Protein AF-A0AA38M113-F1 (afdb_monomer)

Nearest PDB structures (foldseek):
  5zkn-assembly1_A-2  TM=9.837E-01  e=2.460E-18  Fusobacterium nucleatum subsp. nucleatum ATCC 25586
  4utu-assembly1_B  TM=9.470E-01  e=5.590E-17  Clostridium perfringens str. 13
  4utt-assembly2_C-2  TM=9.463E-01  e=8.814E-17  Clostridium perfringens str. 13
  4utt-assembly2_B  TM=9.466E-01  e=3.238E-16  Clostridium perfringens str. 13
  1yxy-assembly1_A  TM=8.296E-01  e=6.625E-16  Streptococcus pyogenes

Secondary structure (DSSP, 8-state):
-HHHHHHTT-SSEEEESHHHHHHHHTT--S-EEEE-B--BTTBS--BS-SHHHHHHHHHHT-SEEEEE--SSPPGGG--HHHHHHHHHHH-TTSEEEEE-SSHHHHHHHHHTT-SEEE-TTTTSSGGGTT--SSHHHHHHHHHHHHH-SS-EE--S--

Solvent-accessible surface area (backbone atoms only — not comparable to full-atom values): 8659 Å² total; per-residue (Å²): 108,67,52,59,44,42,76,72,63,50,70,63,45,80,44,61,40,62,69,54,47,56,56,42,57,78,67,45,94,59,53,33,37,31,34,30,80,48,84,46,99,80,24,92,47,24,42,28,56,46,69,68,45,49,51,52,40,55,75,68,61,45,52,24,42,40,25,63,40,52,92,68,64,28,47,96,73,49,52,67,68,59,53,46,51,55,46,40,71,76,39,68,88,45,39,33,30,32,29,12,36,47,63,69,29,41,49,52,45,61,79,40,85,50,58,30,38,27,39,48,31,32,40,73,40,86,92,17,58,90,46,40,45,61,47,82,85,24,47,55,43,53,49,44,59,73,61,40,87,45,62,67,46,89,38,50,86,123

Structure (mmCIF, N/CA/C/O backbone):
data_AF-A0AA38M113-F1
#
_entry.id   AF-A0AA38M113-F1
#
loop_
_atom_site.group_PDB
_atom_site.id
_atom_site.type_symbol
_atom_site.label_atom_id
_atom_site.label_alt_id
_atom_site.label_comp_id
_atom_site.label_asym_id
_atom_site.label_entity_id
_atom_site.label_seq_id
_atom_site.pdbx_PDB_ins_code
_atom_site.Cartn_x
_atom_site.Cartn_y
_atom_site.Cartn_z
_atom_site.occupancy
_atom_site.B_iso_or_equiv
_atom_site.auth_seq_id
_atom_site.auth_comp_id
_atom_site.auth_asym_id
_atom_site.auth_atom_id
_atom_site.pdbx_PDB_model_num
ATOM 1 N N . MET A 1 1 ? 13.677 10.041 -14.277 1.00 90.31 1 MET A N 1
ATOM 2 C CA . MET A 1 1 ? 13.906 9.835 -12.828 1.00 90.31 1 MET A CA 1
ATOM 3 C C . MET A 1 1 ? 14.181 8.374 -12.506 1.00 90.31 1 MET A C 1
ATOM 5 O O . MET A 1 1 ? 15.286 8.117 -12.063 1.00 90.31 1 MET A O 1
ATOM 9 N N . ALA A 1 2 ? 13.275 7.432 -12.810 1.00 95.94 2 ALA A N 1
ATOM 10 C CA . ALA A 1 2 ? 13.449 5.994 -12.529 1.00 95.94 2 ALA A CA 1
ATOM 11 C C . ALA A 1 2 ? 14.859 5.447 -12.838 1.00 95.94 2 ALA A C 1
ATOM 13 O O . ALA A 1 2 ? 15.526 4.940 -11.943 1.00 95.94 2 ALA A O 1
ATOM 14 N N . TYR A 1 3 ? 15.357 5.651 -14.064 1.00 97.00 3 TYR A N 1
ATOM 15 C CA . TYR A 1 3 ? 16.705 5.218 -14.454 1.00 97.00 3 TYR A CA 1
ATOM 16 C C . TYR A 1 3 ? 17.818 5.784 -13.559 1.00 97.00 3 TYR A C 1
A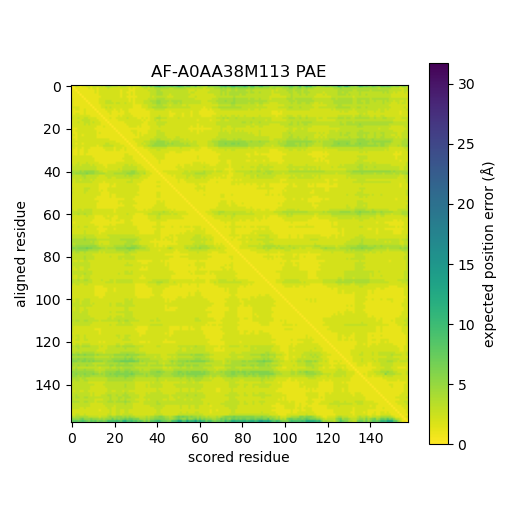TOM 18 O O . TYR A 1 3 ? 18.693 5.048 -13.119 1.00 97.00 3 TYR A O 1
ATOM 26 N N . ALA A 1 4 ? 17.759 7.077 -13.227 1.00 98.00 4 ALA A N 1
ATOM 27 C CA . ALA A 1 4 ? 18.750 7.709 -12.359 1.00 98.00 4 ALA A CA 1
ATOM 28 C C . ALA A 1 4 ? 18.727 7.123 -10.937 1.00 98.00 4 ALA A C 1
ATOM 30 O O . ALA A 1 4 ? 19.787 6.909 -10.360 1.00 98.00 4 ALA A O 1
ATOM 31 N N . CYS A 1 5 ? 17.543 6.811 -10.393 1.00 97.31 5 CYS A N 1
ATOM 32 C CA . CYS A 1 5 ? 17.414 6.150 -9.091 1.00 97.31 5 CYS A CA 1
ATOM 33 C C . CYS A 1 5 ? 18.067 4.761 -9.097 1.00 97.31 5 CYS A C 1
ATOM 35 O O . CYS A 1 5 ? 18.796 4.422 -8.167 1.00 97.31 5 CYS A O 1
ATOM 37 N N . VAL A 1 6 ? 17.849 3.979 -10.159 1.00 97.81 6 VAL A N 1
ATOM 38 C CA . VAL A 1 6 ? 18.425 2.631 -10.301 1.00 97.81 6 VAL A CA 1
ATOM 39 C C . VAL A 1 6 ? 19.941 2.684 -10.465 1.00 97.81 6 VAL A C 1
ATOM 41 O O . VAL A 1 6 ? 20.653 1.956 -9.777 1.00 97.81 6 VAL A O 1
ATOM 44 N N . VAL A 1 7 ? 20.456 3.599 -11.292 1.00 97.56 7 VAL A N 1
ATOM 45 C CA . VAL A 1 7 ? 21.905 3.851 -11.403 1.00 97.5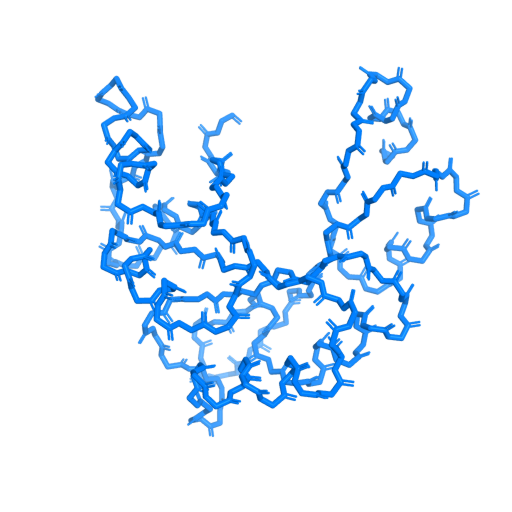6 7 VAL A CA 1
ATOM 46 C C . VAL A 1 7 ? 22.492 4.313 -10.063 1.00 97.56 7 VAL A C 1
ATOM 48 O O . VAL A 1 7 ? 23.603 3.926 -9.713 1.00 97.56 7 VAL A O 1
ATOM 51 N N . GLY A 1 8 ? 21.729 5.079 -9.278 1.00 97.75 8 GLY A N 1
ATOM 52 C CA . GLY A 1 8 ? 22.071 5.472 -7.909 1.00 97.75 8 GLY A CA 1
ATOM 53 C C . GLY A 1 8 ? 22.009 4.340 -6.875 1.00 97.75 8 GLY A C 1
ATOM 54 O O . GLY A 1 8 ? 22.338 4.571 -5.715 1.00 97.75 8 GLY A O 1
ATOM 55 N N . GLY A 1 9 ? 21.614 3.125 -7.269 1.00 97.75 9 GLY A N 1
ATOM 56 C CA . GLY A 1 9 ? 21.631 1.930 -6.424 1.00 97.75 9 GLY A CA 1
ATOM 57 C C . GLY A 1 9 ? 20.269 1.485 -5.889 1.00 97.75 9 GLY A C 1
ATOM 58 O O . GLY A 1 9 ? 20.218 0.472 -5.187 1.00 97.75 9 GLY A O 1
ATOM 59 N N . ALA A 1 10 ? 19.174 2.178 -6.226 1.00 97.69 10 ALA A N 1
ATOM 60 C CA . ALA A 1 10 ? 17.832 1.751 -5.835 1.00 97.69 10 ALA A CA 1
ATOM 61 C C . ALA A 1 10 ? 17.521 0.353 -6.395 1.00 97.69 10 ALA A C 1
ATOM 63 O O . ALA A 1 10 ? 17.725 0.083 -7.579 1.00 97.69 10 ALA A O 1
ATOM 64 N N . LYS A 1 11 ? 17.034 -0.540 -5.527 1.00 97.81 11 LYS A N 1
ATOM 65 C CA . LYS A 1 11 ? 16.722 -1.939 -5.868 1.00 97.81 11 LYS A CA 1
ATOM 66 C C . LYS A 1 11 ? 15.250 -2.192 -6.150 1.00 97.81 11 LYS A C 1
ATOM 68 O O . LYS A 1 11 ? 14.929 -3.224 -6.715 1.00 97.81 11 LYS A O 1
ATOM 73 N N . ILE A 1 12 ? 14.384 -1.277 -5.734 1.00 98.00 12 ILE A N 1
ATOM 74 C CA . ILE A 1 12 ? 12.933 -1.332 -5.900 1.00 98.00 12 ILE A CA 1
ATOM 75 C C . ILE A 1 12 ? 12.481 0.097 -6.191 1.00 98.00 12 ILE A C 1
ATOM 77 O O . ILE A 1 12 ? 13.034 1.046 -5.626 1.00 98.00 12 ILE A O 1
ATOM 81 N N . LEU A 1 13 ? 11.498 0.262 -7.071 1.00 98.19 13 LEU A N 1
ATOM 82 C CA . LEU A 1 13 ? 10.879 1.556 -7.338 1.00 98.19 13 LEU A CA 1
ATOM 83 C C . LEU A 1 13 ? 9.421 1.544 -6.902 1.00 98.19 13 LEU A C 1
ATOM 85 O O . LEU A 1 13 ? 8.687 0.609 -7.199 1.00 98.19 13 LEU A O 1
ATOM 89 N N . ARG A 1 14 ? 8.976 2.626 -6.269 1.00 98.44 14 ARG A N 1
ATOM 90 C CA . ARG A 1 14 ? 7.555 2.887 -6.048 1.00 98.44 14 ARG A CA 1
ATOM 91 C C . ARG A 1 14 ? 7.074 3.914 -7.061 1.00 98.44 14 ARG A C 1
ATOM 93 O O . ARG A 1 14 ? 7.659 4.991 -7.177 1.00 98.44 14 ARG A O 1
ATOM 100 N N . MET A 1 15 ? 6.050 3.577 -7.840 1.00 98.12 15 MET A N 1
ATOM 101 C CA . MET A 1 15 ? 5.631 4.380 -8.989 1.00 98.12 15 MET A CA 1
ATOM 102 C C . MET A 1 15 ? 4.118 4.532 -9.078 1.00 98.12 15 MET A C 1
ATOM 104 O O . MET A 1 15 ? 3.357 3.625 -8.754 1.00 98.12 15 MET A O 1
ATOM 108 N N . SER A 1 16 ? 3.689 5.705 -9.546 1.00 97.62 16 SER A N 1
ATOM 109 C CA . SER A 1 16 ? 2.277 6.046 -9.692 1.00 97.62 16 SER A CA 1
ATOM 110 C C . SER A 1 16 ? 1.877 6.189 -11.155 1.00 97.62 16 SER A C 1
ATOM 112 O O . SER A 1 16 ? 2.621 6.802 -11.921 1.00 97.62 16 SER A O 1
ATOM 114 N N . GLN A 1 17 ? 0.657 5.744 -11.471 1.00 98.25 17 GLN A N 1
ATOM 115 C CA . GLN A 1 17 ? -0.001 5.805 -12.784 1.00 98.25 17 GLN A CA 1
ATOM 116 C C . GLN A 1 17 ? 0.533 4.786 -13.804 1.00 98.25 17 GLN A C 1
ATOM 118 O O . GLN A 1 17 ? 1.741 4.607 -13.967 1.00 98.25 17 GLN A O 1
ATOM 123 N N . LYS A 1 18 ? -0.392 4.160 -14.544 1.00 96.56 18 LYS A N 1
ATOM 124 C CA . LYS A 1 18 ? -0.131 3.111 -15.548 1.00 96.56 18 LYS A CA 1
ATOM 125 C C . LYS A 1 18 ? 0.890 3.536 -16.606 1.00 96.56 18 LYS A C 1
ATOM 127 O O . LYS A 1 18 ? 1.871 2.825 -16.831 1.00 96.56 18 LYS A O 1
ATOM 132 N N . ASP A 1 19 ? 0.716 4.716 -17.195 1.00 97.12 19 ASP A N 1
ATOM 133 C CA . ASP A 1 19 ? 1.585 5.188 -18.280 1.00 97.12 19 ASP A CA 1
ATOM 134 C C . ASP A 1 19 ? 3.018 5.463 -17.814 1.00 97.12 19 ASP A C 1
ATOM 136 O O . ASP A 1 19 ? 3.978 5.151 -18.522 1.00 97.12 19 ASP A O 1
ATOM 140 N N . HIS A 1 20 ? 3.192 5.982 -16.595 1.00 97.75 20 HIS A N 1
ATOM 141 C CA . HIS A 1 20 ? 4.522 6.216 -16.035 1.00 97.75 20 HIS A CA 1
ATOM 142 C C . HIS A 1 20 ? 5.248 4.908 -15.730 1.00 97.75 20 HIS A C 1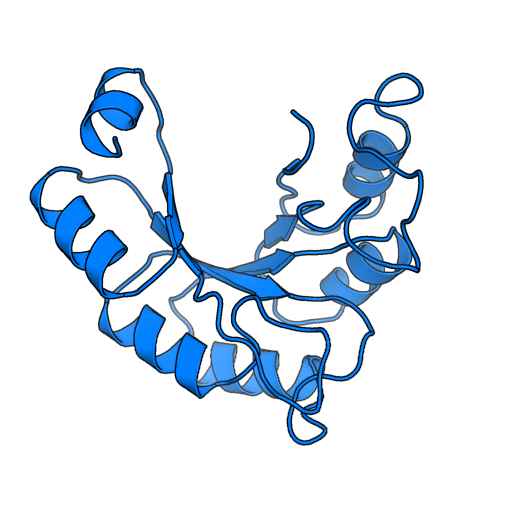
ATOM 144 O O . HIS A 1 20 ? 6.441 4.798 -16.009 1.00 97.75 20 HIS A O 1
ATOM 150 N N . ILE A 1 21 ? 4.538 3.921 -15.175 1.00 97.94 21 ILE A N 1
ATOM 151 C CA . ILE A 1 21 ? 5.099 2.599 -14.883 1.00 97.94 21 ILE A CA 1
ATOM 152 C C . ILE A 1 21 ? 5.511 1.916 -16.187 1.00 97.94 21 ILE A C 1
ATOM 154 O O . ILE A 1 21 ? 6.652 1.474 -16.313 1.00 97.94 21 ILE A O 1
ATOM 158 N N . LYS A 1 22 ? 4.617 1.891 -17.186 1.00 97.12 22 LYS A N 1
ATOM 159 C CA . LYS A 1 22 ? 4.904 1.316 -18.505 1.00 97.12 22 LYS A CA 1
ATOM 160 C C . LYS A 1 22 ? 6.139 1.961 -19.127 1.00 97.12 22 LYS A C 1
ATOM 162 O O . LYS A 1 22 ? 7.024 1.251 -19.595 1.00 97.12 22 LYS A O 1
ATOM 167 N N . LYS A 1 23 ? 6.234 3.294 -19.069 1.00 97.31 23 LYS A N 1
ATOM 168 C CA . LYS A 1 23 ? 7.384 4.015 -19.614 1.00 97.31 23 LYS A CA 1
ATOM 169 C C . LYS A 1 23 ? 8.669 3.735 -18.841 1.00 97.31 23 LYS A C 1
ATOM 171 O O . LYS A 1 23 ? 9.721 3.621 -19.455 1.00 97.31 23 LYS A O 1
ATOM 176 N N . ALA A 1 24 ? 8.614 3.628 -17.514 1.00 97.19 24 ALA A N 1
ATOM 177 C CA . ALA A 1 24 ? 9.794 3.355 -16.700 1.00 97.19 24 ALA A CA 1
ATOM 178 C C . ALA A 1 24 ? 10.404 1.984 -17.002 1.00 97.19 24 ALA A C 1
ATOM 180 O O . ALA A 1 24 ? 11.623 1.897 -17.131 1.00 97.19 24 ALA A O 1
ATOM 181 N N . LYS A 1 25 ? 9.568 0.958 -17.193 1.00 96.31 25 LYS A N 1
ATOM 182 C CA . LYS A 1 25 ? 9.997 -0.408 -17.532 1.00 96.31 25 LYS A CA 1
ATOM 183 C C . LYS A 1 25 ? 10.785 -0.519 -18.839 1.00 96.31 25 LYS A C 1
ATOM 185 O O . LYS A 1 25 ? 11.525 -1.473 -19.016 1.00 96.31 25 LYS A O 1
ATOM 190 N N . GLU A 1 26 ? 10.685 0.460 -19.738 1.00 96.75 26 GLU A N 1
ATOM 191 C CA . GLU A 1 26 ? 11.542 0.517 -20.933 1.00 96.75 26 GLU A CA 1
ATOM 192 C C . GLU A 1 26 ? 13.012 0.839 -20.602 1.00 96.75 26 GLU A C 1
ATOM 194 O O . GLU A 1 26 ? 13.891 0.613 -21.430 1.00 96.75 26 GLU A O 1
ATOM 199 N N . TYR A 1 27 ? 13.287 1.392 -19.416 1.00 96.44 27 TYR A N 1
ATOM 200 C CA . TYR A 1 27 ? 14.612 1.883 -19.023 1.00 96.44 27 TYR A CA 1
ATOM 201 C C . TYR A 1 27 ? 15.193 1.191 -17.789 1.00 96.44 27 TYR A C 1
ATOM 203 O O . TYR A 1 27 ? 16.383 1.352 -17.528 1.00 96.4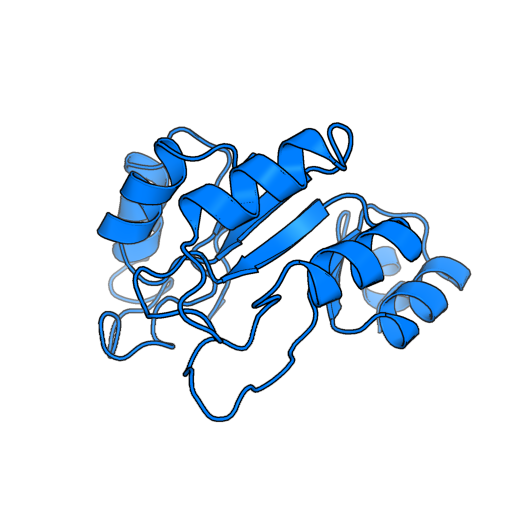4 27 TYR A O 1
ATOM 211 N N . VAL A 1 28 ? 14.384 0.485 -16.996 1.00 96.69 28 VAL A N 1
ATOM 212 C CA . VAL A 1 28 ? 14.830 -0.143 -15.745 1.00 96.69 28 VAL A CA 1
ATOM 213 C C . VAL A 1 28 ? 14.315 -1.568 -15.622 1.00 96.69 28 VAL A C 1
ATOM 215 O O . VAL A 1 28 ? 13.184 -1.852 -16.000 1.00 96.69 28 VAL A O 1
ATOM 218 N N . ASP A 1 29 ? 15.147 -2.421 -15.032 1.00 96.12 29 ASP A N 1
ATOM 219 C CA . ASP A 1 29 ? 14.854 -3.825 -14.744 1.00 96.12 29 ASP A CA 1
ATOM 220 C C . ASP A 1 29 ? 15.018 -4.076 -13.237 1.00 96.12 29 ASP A C 1
ATOM 222 O O . ASP A 1 29 ? 15.991 -4.661 -12.764 1.00 96.12 29 ASP A O 1
ATOM 226 N N . VAL A 1 30 ? 14.118 -3.475 -12.457 1.00 97.94 30 VAL A N 1
ATOM 227 C CA . VAL A 1 30 ? 14.024 -3.643 -11.001 1.00 97.94 30 VAL A CA 1
ATOM 228 C C . VAL A 1 30 ? 12.552 -3.785 -10.611 1.00 97.94 30 VAL A C 1
ATOM 230 O O . VAL A 1 30 ? 11.710 -3.204 -11.302 1.00 97.94 30 VAL A O 1
ATOM 233 N N . PRO A 1 31 ? 12.231 -4.481 -9.504 1.00 98.38 31 PRO A N 1
ATOM 234 C CA . PRO A 1 31 ? 10.859 -4.598 -9.029 1.00 98.38 31 PRO A CA 1
ATOM 235 C C . PRO A 1 31 ? 10.168 -3.244 -8.842 1.00 98.38 31 PRO A C 1
ATOM 237 O O . PRO A 1 31 ? 10.769 -2.284 -8.339 1.00 98.38 31 PRO A O 1
ATOM 240 N N . ILE A 1 32 ? 8.891 -3.176 -9.218 1.00 98.62 32 ILE A N 1
ATOM 241 C CA . ILE A 1 32 ? 8.055 -1.982 -9.106 1.00 98.62 32 ILE A CA 1
ATOM 242 C C . ILE A 1 32 ? 6.854 -2.245 -8.196 1.00 98.62 32 ILE A C 1
ATOM 244 O O . ILE A 1 32 ? 6.021 -3.106 -8.472 1.00 98.62 32 ILE A O 1
ATOM 248 N N . ILE A 1 33 ? 6.725 -1.415 -7.161 1.00 98.81 33 ILE A N 1
ATOM 249 C CA . ILE A 1 33 ? 5.507 -1.257 -6.364 1.00 98.81 33 ILE A CA 1
ATOM 250 C C . ILE A 1 33 ? 4.644 -0.187 -7.043 1.00 98.81 33 ILE A C 1
ATOM 252 O O . ILE A 1 33 ? 4.994 0.997 -7.064 1.00 98.81 33 ILE A O 1
ATOM 256 N N . GLY A 1 34 ? 3.538 -0.604 -7.648 1.00 98.75 34 GLY A N 1
ATOM 257 C CA . GLY A 1 34 ? 2.623 0.265 -8.377 1.00 98.75 34 GLY A CA 1
ATOM 258 C C . GLY A 1 34 ? 1.473 0.783 -7.520 1.00 98.75 34 GLY A C 1
ATOM 259 O O . GLY A 1 34 ? 0.950 0.071 -6.669 1.00 98.75 34 GLY A O 1
ATOM 260 N N . LEU A 1 35 ? 1.034 2.011 -7.789 1.00 98.81 35 LEU A N 1
ATOM 261 C CA . LEU A 1 35 ? -0.238 2.549 -7.300 1.00 98.81 35 LEU A CA 1
ATOM 262 C C . LEU A 1 35 ? -0.886 3.462 -8.343 1.00 98.81 35 LEU A C 1
ATOM 264 O O . LEU A 1 35 ? -0.207 4.042 -9.195 1.00 98.81 35 LEU A O 1
ATOM 268 N N . ILE A 1 36 ? -2.195 3.676 -8.248 1.00 98.81 36 ILE A N 1
ATOM 269 C CA . ILE A 1 36 ? -2.888 4.707 -9.033 1.00 98.81 36 ILE A CA 1
ATOM 270 C C . ILE A 1 36 ? -3.525 5.692 -8.068 1.00 98.81 36 ILE A C 1
ATOM 272 O O . ILE A 1 36 ? -4.241 5.303 -7.155 1.00 98.81 36 ILE A O 1
ATOM 276 N N . LYS A 1 37 ? -3.253 6.982 -8.268 1.00 98.38 37 LYS A N 1
ATOM 277 C CA . LYS A 1 37 ? -3.940 8.049 -7.540 1.00 98.38 37 LYS A CA 1
ATOM 278 C C . LYS A 1 37 ? -5.168 8.449 -8.344 1.00 98.38 37 LYS A C 1
ATOM 280 O O . LYS A 1 37 ? -4.999 9.061 -9.395 1.00 98.38 37 LYS A O 1
ATOM 285 N N . GLN A 1 38 ? -6.352 8.086 -7.865 1.00 98.31 38 GLN A N 1
ATOM 286 C CA . GLN A 1 38 ? -7.631 8.367 -8.507 1.00 98.31 38 GLN A CA 1
ATOM 287 C C . GLN A 1 38 ? -8.613 8.920 -7.464 1.00 98.31 38 GLN A C 1
ATOM 289 O O . GLN A 1 38 ? -9.006 8.175 -6.569 1.00 98.31 38 GLN A O 1
ATOM 294 N N . PRO A 1 39 ? -9.008 10.203 -7.543 1.00 97.75 39 PRO A N 1
ATOM 295 C CA . PRO A 1 39 ? -10.037 10.749 -6.668 1.00 97.75 39 PRO A CA 1
ATOM 296 C C . PRO A 1 39 ? -11.426 10.222 -7.052 1.00 97.75 39 PRO A C 1
ATOM 298 O O . PRO A 1 39 ? -11.692 9.944 -8.226 1.00 97.75 39 PRO A O 1
ATOM 301 N N . TYR A 1 40 ? -12.299 10.131 -6.052 1.00 97.81 40 TYR A N 1
ATOM 302 C CA . TYR A 1 40 ? -13.716 9.787 -6.169 1.00 97.81 40 TYR A CA 1
ATOM 303 C C . TYR A 1 40 ? -14.529 10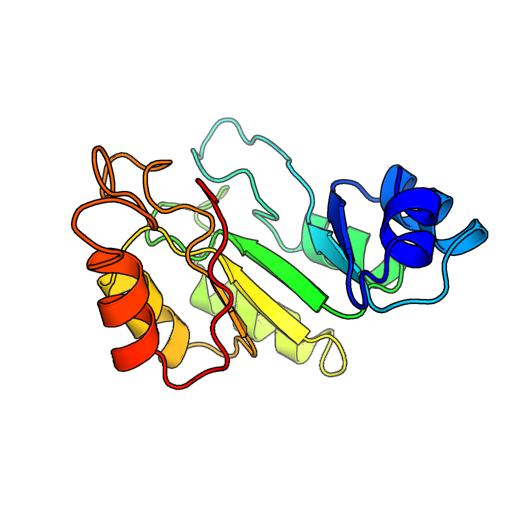.784 -5.333 1.00 97.81 40 TYR A C 1
ATOM 305 O O . TYR A 1 40 ? -14.099 11.162 -4.246 1.00 97.81 40 TYR A O 1
ATOM 313 N N . ASP A 1 41 ? -15.693 11.210 -5.826 1.00 97.31 41 ASP A N 1
ATOM 314 C CA . ASP A 1 41 ? -16.479 12.289 -5.200 1.00 97.31 41 ASP A CA 1
ATOM 315 C C . ASP A 1 41 ? -17.033 11.918 -3.811 1.00 97.31 41 ASP A C 1
ATOM 317 O O . ASP A 1 41 ? -17.308 12.794 -2.992 1.00 97.31 41 ASP A O 1
ATOM 321 N N . ASP A 1 42 ? -17.200 10.624 -3.534 1.00 97.50 42 ASP A N 1
ATOM 322 C CA . ASP A 1 42 ? -17.804 10.090 -2.312 1.00 97.50 42 ASP A CA 1
ATOM 323 C C . ASP A 1 42 ? -16.785 9.567 -1.281 1.00 97.50 42 ASP A C 1
ATOM 325 O O . ASP A 1 42 ? -17.182 8.978 -0.273 1.00 97.50 42 ASP A O 1
ATOM 329 N N . SER A 1 43 ? -15.478 9.770 -1.498 1.00 97.69 43 SER A N 1
ATOM 330 C CA . SER A 1 43 ? -14.430 9.228 -0.625 1.00 97.69 43 SER A CA 1
ATOM 331 C C . SER A 1 43 ? -13.170 10.095 -0.563 1.00 97.69 43 SER A C 1
ATOM 333 O O . SER A 1 43 ? -12.706 10.639 -1.559 1.00 97.69 43 SER A O 1
ATOM 335 N N . GLU A 1 44 ? -12.552 10.151 0.620 1.00 97.19 44 GLU A N 1
ATOM 336 C CA . GLU A 1 44 ? -11.216 10.738 0.809 1.00 97.19 44 GLU A CA 1
ATOM 337 C C . GLU A 1 44 ? -10.081 9.783 0.381 1.00 97.19 44 GLU A C 1
ATOM 339 O O . GLU A 1 44 ? -8.915 10.183 0.339 1.00 97.19 44 GLU A O 1
ATOM 344 N N . ILE A 1 45 ? -10.392 8.517 0.078 1.00 98.38 45 ILE A N 1
ATOM 345 C CA . ILE A 1 45 ? -9.413 7.526 -0.370 1.00 98.38 45 ILE A CA 1
ATOM 346 C C . ILE A 1 45 ? -9.149 7.713 -1.861 1.00 98.38 45 ILE A C 1
ATOM 348 O O . ILE A 1 45 ? -10.054 7.612 -2.687 1.00 98.38 45 ILE A O 1
ATOM 352 N N . PHE A 1 46 ? -7.877 7.916 -2.206 1.00 98.19 46 PHE A N 1
ATOM 353 C CA . PHE A 1 46 ? -7.452 8.107 -3.593 1.00 98.19 46 PHE A CA 1
ATOM 354 C C . PHE A 1 46 ? -6.298 7.197 -4.028 1.00 98.19 46 PHE A C 1
ATOM 356 O O . PHE A 1 46 ? -6.013 7.145 -5.220 1.00 98.19 46 PHE A O 1
ATOM 363 N N . ILE A 1 47 ? -5.618 6.483 -3.120 1.00 98.69 47 ILE A N 1
ATOM 364 C CA . ILE A 1 47 ? -4.535 5.551 -3.482 1.00 98.69 47 ILE A CA 1
ATOM 365 C C . ILE A 1 47 ? -5.133 4.170 -3.753 1.00 98.69 47 ILE A C 1
ATOM 367 O O . ILE A 1 47 ? -5.528 3.459 -2.830 1.00 98.69 47 ILE A O 1
ATOM 371 N N . THR A 1 48 ? -5.190 3.807 -5.033 1.00 98.75 48 THR A N 1
ATOM 372 C CA . THR A 1 48 ? -5.705 2.536 -5.562 1.00 98.75 48 THR A CA 1
ATOM 373 C C . THR A 1 48 ? -7.038 2.151 -4.889 1.00 98.75 48 THR A C 1
ATOM 375 O O . THR A 1 48 ? -7.135 1.122 -4.218 1.00 98.75 48 THR A O 1
ATOM 378 N N . PRO A 1 49 ? -8.068 3.016 -4.979 1.00 98.50 49 PRO A N 1
ATOM 379 C CA . PRO A 1 49 ? -9.282 2.916 -4.168 1.00 98.50 49 PRO A CA 1
ATOM 380 C C . PRO A 1 49 ? -10.174 1.721 -4.532 1.00 98.50 49 PRO A C 1
ATOM 382 O O . PRO A 1 49 ? -10.888 1.208 -3.667 1.00 98.50 49 PRO A O 1
ATOM 385 N N . THR A 1 50 ? -10.147 1.242 -5.776 1.00 98.75 50 THR A N 1
ATOM 386 C CA . THR A 1 50 ? -11.075 0.202 -6.248 1.00 98.75 50 THR A CA 1
ATOM 387 C C . THR A 1 50 ? -10.370 -0.915 -7.019 1.00 98.75 50 THR A C 1
ATOM 389 O O . THR A 1 50 ? -9.197 -0.803 -7.373 1.00 98.75 50 THR A O 1
ATOM 392 N N . MET A 1 51 ? -11.110 -1.988 -7.330 1.00 98.69 51 MET A N 1
ATOM 393 C CA . MET A 1 51 ? -10.611 -3.080 -8.177 1.00 98.69 51 MET A CA 1
ATOM 394 C C . MET A 1 51 ? -10.215 -2.592 -9.574 1.00 98.69 51 MET A C 1
ATOM 396 O O . MET A 1 51 ? -9.314 -3.159 -10.176 1.00 98.69 51 MET A O 1
ATOM 400 N N . LYS A 1 52 ? -10.829 -1.514 -10.078 1.00 98.56 52 LYS A N 1
ATOM 401 C CA . LYS A 1 52 ? -10.477 -0.949 -11.383 1.00 98.56 52 LYS A CA 1
ATOM 402 C C . LYS A 1 52 ? -8.998 -0.548 -11.427 1.00 98.56 52 LYS A C 1
ATOM 404 O O . LYS A 1 52 ? -8.293 -0.895 -12.365 1.00 98.56 52 LYS A O 1
ATOM 409 N N . GLU A 1 53 ? -8.519 0.142 -10.395 1.00 98.75 53 GLU A N 1
ATOM 410 C CA . GLU A 1 53 ? -7.119 0.567 -10.325 1.00 98.75 53 GLU A CA 1
ATOM 411 C C . GLU A 1 53 ? -6.162 -0.613 -10.097 1.00 98.75 53 GLU A C 1
ATOM 413 O O . GLU A 1 53 ? -5.044 -0.600 -10.607 1.00 98.75 53 GLU A O 1
ATOM 418 N N . ILE A 1 54 ? -6.601 -1.645 -9.370 1.00 98.81 54 ILE A N 1
ATOM 419 C CA . ILE A 1 54 ? -5.842 -2.893 -9.202 1.00 98.81 54 ILE A CA 1
ATOM 420 C C . ILE A 1 54 ? -5.688 -3.606 -10.550 1.00 98.81 54 ILE A C 1
ATOM 422 O O . ILE A 1 54 ? -4.576 -3.978 -10.917 1.00 98.81 54 ILE A O 1
ATOM 426 N N . ASP A 1 55 ? -6.779 -3.745 -11.305 1.00 98.75 55 ASP A N 1
ATOM 427 C CA . ASP A 1 55 ? -6.793 -4.361 -12.633 1.00 98.75 55 ASP A CA 1
ATOM 428 C C . ASP A 1 55 ? -5.866 -3.608 -13.601 1.00 98.75 55 ASP A C 1
ATOM 430 O O . ASP A 1 55 ? -5.049 -4.226 -14.288 1.00 98.75 55 ASP A O 1
ATOM 434 N N . ASP A 1 56 ? -5.936 -2.271 -13.597 1.00 98.56 56 ASP A N 1
ATOM 435 C CA . ASP A 1 56 ? -5.082 -1.403 -14.413 1.00 98.56 56 ASP A CA 1
ATOM 436 C C . ASP A 1 56 ? -3.585 -1.613 -14.097 1.00 98.56 56 ASP A C 1
ATOM 438 O O . ASP A 1 56 ? -2.754 -1.630 -15.007 1.00 98.56 56 ASP A O 1
ATOM 442 N N . LEU A 1 57 ? -3.221 -1.786 -12.820 1.00 98.69 57 LEU A N 1
ATOM 443 C CA . LEU A 1 57 ? -1.839 -2.040 -12.389 1.00 98.69 57 LEU A CA 1
ATOM 444 C C . LEU A 1 57 ? -1.373 -3.462 -12.718 1.00 98.69 57 LEU A C 1
ATOM 446 O O . LEU A 1 57 ? -0.238 -3.643 -13.169 1.00 98.69 57 LEU A O 1
ATOM 450 N N . ALA A 1 58 ? -2.244 -4.454 -12.533 1.00 98.44 58 ALA A N 1
ATOM 451 C CA . ALA A 1 58 ? -1.964 -5.845 -12.865 1.00 98.44 58 ALA A CA 1
ATOM 452 C C . ALA A 1 58 ? -1.709 -6.023 -14.371 1.00 98.44 58 ALA A C 1
ATOM 454 O O . ALA A 1 58 ? -0.770 -6.715 -14.755 1.00 98.44 58 ALA A O 1
ATOM 455 N N . GLU A 1 59 ? -2.465 -5.333 -15.233 1.00 97.88 59 GLU A N 1
ATOM 456 C CA . GLU A 1 59 ? -2.252 -5.347 -16.689 1.00 97.88 59 GLU A CA 1
ATOM 457 C C . GLU A 1 59 ? -0.879 -4.777 -17.090 1.00 97.88 59 GLU A C 1
ATOM 459 O O . GLU A 1 59 ? -0.255 -5.231 -18.048 1.00 97.88 59 GLU A O 1
ATOM 464 N N . VAL A 1 60 ? -0.372 -3.793 -16.341 1.00 96.62 60 VAL A N 1
ATOM 465 C CA . VAL A 1 60 ? 0.975 -3.229 -16.550 1.00 96.62 60 VAL A CA 1
ATOM 466 C C . VAL A 1 60 ? 2.072 -4.164 -16.021 1.00 96.62 60 VAL A C 1
ATOM 468 O O . VAL A 1 60 ? 3.252 -3.987 -16.344 1.00 96.62 60 VAL A O 1
ATOM 471 N N . GLY A 1 61 ? 1.702 -5.175 -15.232 1.00 96.25 61 GLY A N 1
ATOM 472 C CA . GLY A 1 61 ? 2.573 -6.240 -14.738 1.00 96.25 61 GLY A CA 1
ATOM 473 C C . GLY A 1 61 ? 3.495 -5.812 -13.601 1.00 96.25 61 GLY A C 1
ATOM 474 O O . GLY A 1 61 ? 4.684 -6.109 -13.654 1.00 96.25 61 GLY A O 1
ATOM 475 N N . VAL A 1 62 ? 3.021 -5.010 -12.647 1.00 98.25 62 VAL A N 1
ATOM 476 C CA . VAL A 1 62 ? 3.820 -4.630 -11.461 1.00 98.25 62 VAL A CA 1
ATOM 477 C C . VAL A 1 62 ? 4.065 -5.821 -10.530 1.00 98.25 62 VAL A C 1
ATOM 479 O O . VAL A 1 62 ? 3.263 -6.749 -10.492 1.00 98.25 62 VAL A O 1
ATOM 482 N N . ASP A 1 63 ? 5.155 -5.776 -9.766 1.00 98.44 63 ASP A N 1
ATOM 483 C CA . ASP A 1 63 ? 5.542 -6.837 -8.823 1.00 98.44 63 ASP A CA 1
ATOM 484 C C . ASP A 1 63 ? 4.747 -6.760 -7.512 1.00 98.44 63 ASP A C 1
ATOM 486 O O . ASP A 1 63 ? 4.457 -7.774 -6.877 1.00 98.44 63 ASP A O 1
ATOM 490 N N . ALA A 1 64 ? 4.372 -5.542 -7.114 1.00 98.75 64 ALA A N 1
ATOM 491 C CA . ALA A 1 64 ? 3.478 -5.309 -5.993 1.00 98.75 64 ALA A CA 1
ATOM 492 C C . ALA A 1 64 ? 2.498 -4.168 -6.280 1.00 98.75 64 ALA A C 1
ATOM 494 O O . ALA A 1 64 ? 2.813 -3.236 -7.023 1.00 98.75 64 ALA A O 1
ATOM 495 N N . ILE A 1 65 ? 1.327 -4.210 -5.652 1.00 98.88 65 ILE A N 1
ATOM 496 C CA . ILE A 1 65 ? 0.313 -3.157 -5.706 1.00 98.88 65 ILE A CA 1
ATOM 497 C C . ILE A 1 65 ? 0.143 -2.560 -4.312 1.00 98.88 65 ILE A C 1
ATOM 499 O O . ILE A 1 65 ? -0.242 -3.257 -3.374 1.00 98.88 65 ILE A O 1
ATOM 503 N N . ALA A 1 66 ? 0.401 -1.260 -4.190 1.00 98.88 66 ALA A N 1
ATOM 504 C CA . ALA A 1 66 ? 0.088 -0.494 -2.994 1.00 98.88 66 ALA A CA 1
ATOM 505 C C . ALA A 1 66 ? -1.315 0.108 -3.092 1.00 98.88 66 ALA A C 1
ATOM 507 O O . ALA A 1 66 ? -1.709 0.670 -4.124 1.00 98.88 66 ALA A O 1
ATOM 508 N N . LEU A 1 67 ? -2.063 -0.002 -2.000 1.00 98.75 67 LEU A N 1
ATOM 509 C CA . LEU A 1 67 ? -3.374 0.602 -1.844 1.00 98.75 67 LEU A CA 1
ATOM 510 C C . LEU A 1 67 ? -3.541 1.162 -0.438 1.00 98.75 67 LEU A C 1
ATOM 512 O O . LEU A 1 67 ? -2.986 0.644 0.531 1.00 98.75 67 LEU A O 1
ATOM 516 N N . ASP A 1 68 ? -4.363 2.203 -0.351 1.00 98.81 68 ASP A N 1
ATOM 517 C CA . ASP A 1 68 ? -4.811 2.766 0.914 1.00 98.81 68 ASP A CA 1
ATOM 518 C C . ASP A 1 68 ? -5.468 1.666 1.758 1.00 98.81 68 ASP A C 1
ATOM 520 O O . ASP A 1 68 ? -6.441 1.045 1.316 1.00 98.81 68 ASP A O 1
ATOM 524 N N . ALA A 1 69 ? -4.924 1.409 2.942 1.00 98.69 69 ALA A N 1
ATOM 525 C CA . ALA A 1 69 ? -5.426 0.422 3.890 1.00 98.69 69 ALA A CA 1
ATOM 526 C C . ALA A 1 69 ? -5.997 1.083 5.153 1.00 98.69 69 ALA A C 1
ATOM 528 O O . ALA A 1 69 ? -6.096 0.442 6.200 1.00 98.69 69 ALA A O 1
ATOM 529 N N . THR A 1 70 ? -6.370 2.363 5.058 1.00 98.69 70 THR A N 1
ATOM 530 C CA . THR A 1 70 ? -7.006 3.079 6.162 1.00 98.69 70 THR A CA 1
ATOM 531 C C . THR A 1 70 ? -8.401 2.536 6.458 1.00 98.69 70 THR A C 1
ATOM 533 O O . THR A 1 70 ? -9.038 1.905 5.609 1.00 98.69 70 THR A O 1
ATOM 536 N N . LEU A 1 71 ? -8.912 2.817 7.659 1.00 97.88 71 LEU A N 1
ATOM 537 C CA . LEU A 1 71 ? -10.274 2.431 8.064 1.00 97.88 71 LEU A CA 1
ATOM 538 C C . LEU A 1 71 ? -11.363 3.376 7.519 1.00 97.88 71 LEU A C 1
ATOM 540 O O . LEU A 1 71 ? -12.549 3.227 7.829 1.00 97.88 71 LEU A O 1
ATOM 544 N N . ARG A 1 72 ? -10.983 4.360 6.695 1.00 97.81 72 ARG A N 1
ATOM 545 C CA . ARG A 1 72 ? -11.908 5.313 6.072 1.00 97.81 72 ARG A CA 1
ATOM 546 C C . ARG A 1 72 ? -12.778 4.622 5.019 1.00 97.81 72 ARG A C 1
ATOM 548 O O . ARG A 1 72 ? -12.440 3.582 4.455 1.00 97.81 72 ARG A O 1
ATOM 555 N N . LYS A 1 73 ? -13.928 5.228 4.715 1.00 97.19 73 LYS A N 1
ATOM 556 C CA . LYS A 1 73 ? -14.866 4.692 3.718 1.00 97.19 73 LYS A CA 1
ATOM 557 C C . LYS A 1 73 ? -14.274 4.788 2.316 1.00 97.19 73 LYS A C 1
ATOM 559 O O . LYS A 1 73 ? -13.970 5.890 1.857 1.00 97.19 73 LYS A O 1
ATOM 564 N N . ARG A 1 74 ? -14.162 3.651 1.626 1.00 98.19 74 ARG A N 1
ATOM 565 C CA . ARG A 1 74 ? -13.785 3.601 0.205 1.00 98.19 74 ARG A CA 1
ATOM 566 C C . ARG A 1 74 ? -14.970 4.013 -0.681 1.00 98.19 74 ARG A C 1
ATOM 568 O O . ARG A 1 74 ? -16.116 3.916 -0.229 1.00 98.19 74 ARG A O 1
ATOM 575 N N . PRO A 1 75 ? -14.715 4.421 -1.937 1.00 98.25 75 PRO A N 1
ATOM 576 C CA . PRO A 1 75 ? -15.773 4.768 -2.880 1.00 98.25 75 PRO A CA 1
ATOM 577 C C . PRO A 1 75 ? -16.800 3.651 -3.036 1.00 98.25 75 PRO A C 1
ATOM 579 O O . PRO A 1 75 ? -16.460 2.466 -2.962 1.00 98.25 75 PRO A O 1
ATOM 582 N N . ASN A 1 76 ? -18.050 4.024 -3.291 1.00 95.88 76 ASN A N 1
ATOM 583 C CA . ASN A 1 76 ? -19.176 3.116 -3.506 1.00 95.88 76 ASN A CA 1
ATOM 584 C C . ASN A 1 76 ? -19.454 2.166 -2.324 1.00 95.88 76 ASN A C 1
ATOM 586 O O . ASN A 1 76 ? -20.070 1.116 -2.505 1.00 95.88 76 ASN A O 1
ATOM 590 N N . GLY A 1 77 ? -18.977 2.500 -1.119 1.00 95.12 77 GLY A N 1
ATOM 591 C CA . GLY A 1 77 ? -19.146 1.668 0.074 1.00 95.12 77 GLY A CA 1
ATOM 592 C C . GLY A 1 77 ? -18.355 0.357 0.043 1.00 95.12 77 GLY A C 1
ATOM 593 O O . GLY A 1 77 ? -18.730 -0.593 0.726 1.00 95.12 77 GLY A O 1
ATOM 594 N N . ILE A 1 78 ? -17.284 0.278 -0.754 1.00 97.69 78 ILE A N 1
ATOM 595 C CA . ILE A 1 78 ? -16.435 -0.916 -0.828 1.00 97.69 78 ILE A CA 1
ATOM 596 C C . ILE A 1 78 ? -15.759 -1.167 0.527 1.00 97.69 78 ILE A C 1
ATOM 598 O O . ILE A 1 78 ? -15.091 -0.297 1.085 1.00 97.69 78 ILE A O 1
ATOM 602 N N . GLU A 1 79 ? -15.864 -2.393 1.027 1.00 98.12 79 GLU A N 1
ATOM 603 C CA . GLU A 1 79 ? -15.123 -2.832 2.208 1.00 98.12 79 GLU A CA 1
ATOM 604 C C . GLU A 1 79 ? -13.695 -3.240 1.826 1.00 98.12 79 GLU A C 1
ATOM 606 O O . GLU A 1 79 ? -13.494 -4.040 0.907 1.00 98.12 79 GLU A O 1
ATOM 611 N N . LEU A 1 80 ? -12.695 -2.723 2.552 1.00 98.50 80 LEU A N 1
ATOM 612 C CA . LEU A 1 80 ? -11.278 -3.015 2.306 1.00 98.50 80 LEU A CA 1
ATOM 613 C C . LEU A 1 80 ? -10.998 -4.521 2.309 1.00 98.50 80 LEU A C 1
ATOM 615 O O . LEU A 1 80 ? -10.365 -5.025 1.385 1.00 98.50 80 LEU A O 1
ATOM 619 N N . GLY A 1 81 ? -11.512 -5.234 3.317 1.00 98.44 81 GLY A N 1
ATOM 620 C CA . GLY A 1 81 ? -11.322 -6.675 3.460 1.00 98.44 81 GLY A CA 1
ATOM 621 C C . GLY A 1 81 ? -11.854 -7.455 2.261 1.00 98.44 81 GLY A C 1
ATOM 622 O O . GLY A 1 81 ? -11.162 -8.325 1.738 1.00 98.44 81 GLY A O 1
ATOM 623 N N . LYS A 1 82 ? -13.044 -7.106 1.760 1.00 98.44 82 LYS A N 1
ATOM 624 C CA . LYS A 1 82 ? -13.593 -7.721 0.548 1.00 98.44 82 LYS A CA 1
ATOM 625 C C . LYS A 1 82 ? -12.720 -7.421 -0.672 1.00 98.44 82 LYS A C 1
ATOM 627 O O . LYS A 1 82 ? -12.374 -8.340 -1.405 1.00 98.44 82 LYS A O 1
ATOM 632 N N . LEU A 1 83 ? -12.329 -6.158 -0.862 1.00 98.75 83 LEU A N 1
ATOM 633 C CA . LEU A 1 83 ? -11.502 -5.743 -1.998 1.00 98.75 83 LEU A CA 1
ATOM 634 C C . LEU A 1 83 ? -10.186 -6.524 -2.065 1.00 98.75 83 LEU A C 1
ATOM 636 O O . LEU A 1 83 ? -9.841 -7.039 -3.125 1.00 98.75 83 LEU A O 1
ATOM 640 N N . ILE A 1 84 ? -9.462 -6.618 -0.948 1.00 98.69 84 ILE A N 1
ATOM 641 C CA . ILE A 1 84 ? -8.149 -7.265 -0.931 1.00 98.69 84 ILE A CA 1
ATOM 642 C C . ILE A 1 84 ? -8.248 -8.791 -1.061 1.00 98.69 84 ILE A C 1
ATOM 644 O O . ILE A 1 84 ? -7.417 -9.393 -1.734 1.00 98.69 84 ILE A O 1
ATOM 648 N N . ASN A 1 85 ? -9.287 -9.422 -0.499 1.00 98.75 85 ASN A N 1
ATOM 649 C CA . ASN A 1 85 ? -9.536 -10.854 -0.697 1.00 98.75 85 ASN A CA 1
ATOM 650 C C . ASN A 1 85 ? -9.869 -11.172 -2.163 1.00 98.75 85 ASN A C 1
ATOM 652 O O . ASN A 1 85 ? -9.305 -12.110 -2.734 1.00 98.75 85 ASN A O 1
ATOM 656 N N . ASP A 1 86 ? -10.737 -10.369 -2.787 1.00 98.75 86 ASP A N 1
ATOM 657 C CA . ASP A 1 86 ? -11.077 -10.508 -4.206 1.00 98.75 86 ASP A CA 1
ATOM 658 C C . ASP A 1 86 ? -9.824 -10.295 -5.081 1.00 98.75 86 ASP A C 1
ATOM 660 O O . ASP A 1 86 ? -9.578 -11.056 -6.019 1.00 98.75 86 ASP A O 1
ATOM 664 N N . ALA A 1 87 ? -8.992 -9.300 -4.748 1.00 98.75 87 ALA A N 1
ATOM 665 C CA . ALA A 1 87 ? -7.776 -8.970 -5.490 1.00 98.75 87 ALA A CA 1
ATOM 666 C C . ALA A 1 87 ? -6.713 -10.068 -5.376 1.00 98.75 87 ALA A C 1
ATOM 668 O O . ALA A 1 87 ? -6.183 -10.499 -6.398 1.00 98.75 87 ALA A O 1
ATOM 669 N N . LYS A 1 88 ? -6.450 -10.577 -4.164 1.00 98.44 88 LYS A N 1
ATOM 670 C CA . LYS A 1 88 ? -5.498 -11.675 -3.940 1.00 98.44 88 LYS A CA 1
ATOM 671 C C . LYS A 1 88 ? -5.950 -12.968 -4.615 1.00 98.44 88 LYS A C 1
ATOM 673 O O . LYS A 1 88 ? -5.125 -13.697 -5.151 1.00 98.44 88 LYS A O 1
ATOM 678 N N . SER A 1 89 ? -7.258 -13.229 -4.646 1.00 98.62 89 SER A N 1
ATOM 679 C CA . SER A 1 89 ? -7.819 -14.386 -5.356 1.00 98.62 89 SER A CA 1
ATOM 680 C C . SER A 1 89 ? -7.660 -14.267 -6.874 1.00 98.62 89 SER A C 1
ATOM 682 O O . SER A 1 89 ? -7.388 -15.258 -7.547 1.00 98.62 89 SER A O 1
ATOM 684 N N . LYS A 1 90 ? -7.831 -13.057 -7.422 1.00 98.75 90 LYS A N 1
ATOM 685 C CA . LYS A 1 90 ? -7.716 -12.786 -8.862 1.00 98.75 90 LYS A CA 1
ATOM 686 C C . LYS A 1 90 ? -6.261 -12.714 -9.341 1.00 98.75 90 LYS A C 1
ATOM 688 O O . LYS A 1 90 ? -5.973 -13.141 -10.456 1.00 98.75 90 LYS A O 1
ATOM 693 N N . TYR A 1 91 ? -5.363 -12.199 -8.504 1.00 98.62 91 TYR A N 1
ATOM 694 C CA . TYR A 1 91 ? -3.950 -11.967 -8.806 1.00 98.62 91 TYR A CA 1
ATOM 695 C C . TYR A 1 91 ? -3.048 -12.570 -7.713 1.00 98.62 91 TYR A C 1
ATOM 697 O O . TYR A 1 91 ? -2.424 -11.828 -6.952 1.00 98.62 91 TYR A O 1
ATOM 705 N N . PRO A 1 92 ? -2.972 -13.910 -7.608 1.00 97.94 92 PRO A N 1
ATOM 706 C CA . PRO A 1 92 ? -2.270 -14.583 -6.510 1.00 97.94 92 PRO A CA 1
ATOM 707 C C . PRO A 1 92 ? -0.758 -14.327 -6.499 1.00 97.94 92 PRO A C 1
ATOM 709 O O . PRO A 1 92 ? -0.152 -14.323 -5.428 1.00 97.94 92 PRO A O 1
ATOM 712 N 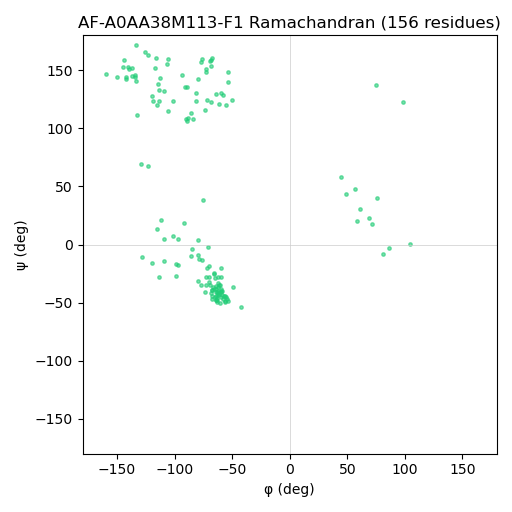N . ASP A 1 93 ? -0.171 -14.078 -7.671 1.00 97.69 93 ASP A N 1
ATOM 713 C CA . ASP A 1 93 ? 1.272 -13.882 -7.844 1.00 97.69 93 ASP A CA 1
ATOM 714 C C . ASP A 1 93 ? 1.724 -12.430 -7.606 1.00 97.69 93 ASP A C 1
ATOM 716 O O . ASP A 1 93 ? 2.922 -12.163 -7.531 1.00 97.69 93 ASP A O 1
ATOM 720 N N . ILE A 1 94 ? 0.783 -11.485 -7.480 1.00 98.44 94 ILE A N 1
ATOM 721 C CA . ILE A 1 94 ? 1.087 -10.085 -7.163 1.00 98.44 94 ILE A CA 1
ATOM 722 C C . ILE A 1 94 ? 1.109 -9.913 -5.640 1.00 98.44 94 ILE A C 1
ATOM 724 O O . ILE A 1 94 ? 0.226 -10.396 -4.920 1.00 98.44 94 ILE A O 1
ATOM 728 N N . LEU A 1 95 ? 2.122 -9.203 -5.139 1.00 98.81 95 LEU A N 1
ATOM 729 C CA . LEU A 1 95 ? 2.181 -8.810 -3.733 1.00 98.81 95 LEU A CA 1
ATOM 730 C C . LEU A 1 95 ? 1.301 -7.583 -3.483 1.00 98.81 95 LEU A C 1
ATOM 732 O O . LEU A 1 95 ? 1.270 -6.655 -4.287 1.00 98.81 95 LEU A O 1
ATOM 736 N N . PHE A 1 96 ? 0.627 -7.526 -2.343 1.00 98.88 96 PHE A N 1
ATOM 737 C CA . PHE A 1 96 ? -0.178 -6.373 -1.958 1.00 98.88 96 PHE A CA 1
ATOM 738 C C . PHE A 1 96 ? 0.406 -5.666 -0.742 1.00 98.88 96 PHE A C 1
ATOM 740 O O . PHE A 1 96 ? 0.733 -6.288 0.269 1.00 98.88 96 PHE A O 1
ATOM 747 N N . MET A 1 97 ? 0.497 -4.343 -0.839 1.00 98.88 97 MET A N 1
ATOM 748 C CA . MET A 1 97 ? 1.059 -3.466 0.179 1.00 98.88 97 MET A CA 1
AT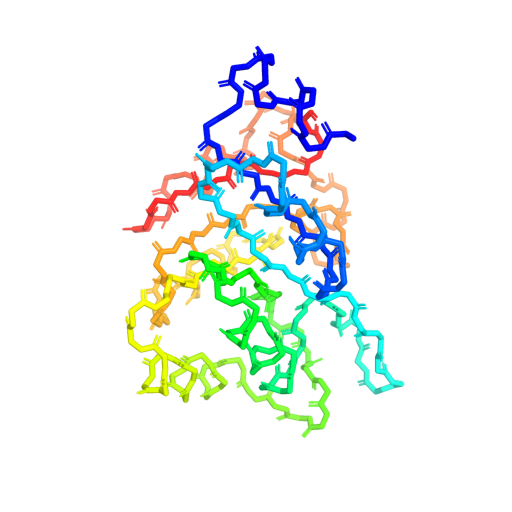OM 749 C C . MET A 1 97 ? -0.029 -2.570 0.774 1.00 98.88 97 MET A C 1
ATOM 751 O O . MET A 1 97 ? -0.716 -1.850 0.048 1.00 98.88 97 MET A O 1
ATOM 755 N N . ALA A 1 98 ? -0.177 -2.632 2.095 1.00 98.88 98 ALA A N 1
ATOM 756 C CA . ALA A 1 98 ? -1.099 -1.807 2.864 1.00 98.88 98 ALA A CA 1
ATOM 757 C C . ALA A 1 98 ? -0.450 -0.469 3.229 1.00 98.88 98 ALA A C 1
ATOM 759 O O . ALA A 1 98 ? 0.478 -0.438 4.036 1.00 98.88 98 ALA A O 1
ATOM 760 N N . ASP A 1 99 ? -0.949 0.633 2.674 1.00 98.88 99 ASP A N 1
ATOM 761 C CA . ASP A 1 99 ? -0.579 1.974 3.125 1.00 98.88 99 ASP A CA 1
ATOM 762 C C . ASP A 1 99 ? -1.443 2.373 4.329 1.00 98.88 99 ASP A C 1
ATOM 764 O O . ASP A 1 99 ? -2.634 2.653 4.184 1.00 98.88 99 ASP A O 1
ATOM 768 N N . CYS A 1 100 ? -0.842 2.402 5.514 1.00 98.81 100 CYS A N 1
ATOM 769 C CA . CYS A 1 100 ? -1.493 2.710 6.785 1.00 98.81 100 CYS A CA 1
ATOM 770 C C . CYS A 1 100 ? -1.103 4.108 7.288 1.00 98.81 100 CYS A C 1
ATOM 772 O O . CYS A 1 100 ? -0.034 4.637 6.960 1.00 98.81 100 CYS A O 1
ATOM 774 N N . ALA A 1 101 ? -1.968 4.695 8.113 1.00 98.62 101 ALA A N 1
ATOM 775 C CA . ALA A 1 101 ? -1.772 5.988 8.758 1.00 98.62 101 ALA A CA 1
ATOM 776 C C . ALA A 1 101 ? -1.626 5.885 10.284 1.00 98.62 101 ALA A C 1
ATOM 778 O O . ALA A 1 101 ? -0.953 6.712 10.898 1.00 98.62 101 ALA A O 1
ATOM 779 N N . THR A 1 102 ? -2.223 4.863 10.896 1.00 98.69 102 THR A N 1
ATOM 780 C CA . THR A 1 102 ? -2.262 4.643 12.349 1.00 98.69 102 THR A CA 1
ATOM 781 C C . THR A 1 102 ? -1.752 3.250 12.736 1.00 98.69 102 THR A C 1
ATOM 783 O O . THR A 1 102 ? -1.619 2.366 11.892 1.00 98.69 102 THR A O 1
ATOM 786 N N . ILE A 1 103 ? -1.470 3.040 14.028 1.00 98.62 103 ILE A N 1
ATOM 787 C CA . ILE A 1 103 ? -1.087 1.718 14.558 1.00 98.62 103 ILE A CA 1
ATOM 788 C C . ILE A 1 103 ? -2.249 0.720 14.456 1.00 98.62 103 ILE A C 1
ATOM 790 O O . ILE A 1 103 ? -2.025 -0.423 14.074 1.00 98.62 103 ILE A O 1
ATOM 794 N N . GLU A 1 104 ? -3.484 1.167 14.692 1.00 98.69 104 GLU A N 1
ATOM 795 C CA . GLU A 1 104 ? -4.688 0.339 14.532 1.00 98.69 104 GLU A CA 1
ATOM 796 C C . GLU A 1 104 ? -4.825 -0.188 13.095 1.00 98.69 104 GLU A C 1
ATOM 798 O O . GLU A 1 104 ? -5.157 -1.349 12.872 1.00 98.69 104 GLU A O 1
ATOM 803 N N . GLU A 1 105 ? -4.510 0.635 12.096 1.00 98.75 105 GLU A N 1
ATOM 804 C CA . GLU A 1 105 ? -4.531 0.212 10.693 1.00 98.75 105 GLU A CA 1
ATOM 805 C C . GLU A 1 105 ? -3.423 -0.789 10.359 1.00 98.75 105 GLU A C 1
ATOM 807 O O . GLU A 1 105 ? -3.654 -1.694 9.557 1.00 98.75 105 GLU A O 1
ATOM 812 N N . VAL A 1 106 ? -2.245 -0.664 10.983 1.00 98.81 106 VAL A N 1
ATOM 813 C CA . VAL A 1 106 ? -1.162 -1.655 10.864 1.00 98.81 106 VAL A CA 1
ATOM 814 C C . VAL A 1 106 ? -1.609 -2.999 11.446 1.00 98.81 106 VAL A C 1
ATOM 816 O O . VAL A 1 106 ? -1.446 -4.033 10.799 1.00 98.81 106 VAL A O 1
ATOM 819 N N . GLU A 1 107 ? -2.232 -2.995 12.624 1.00 98.69 107 GLU A N 1
ATOM 820 C CA . GLU A 1 107 ? -2.778 -4.204 13.252 1.00 98.69 107 GLU A CA 1
ATOM 821 C C . GLU A 1 107 ? -3.914 -4.814 12.418 1.00 98.69 107 GLU A C 1
ATOM 823 O O . GLU A 1 107 ? -3.924 -6.018 12.162 1.00 98.69 107 GLU A O 1
ATOM 828 N N . ASN A 1 108 ? -4.837 -3.992 11.909 1.00 98.62 108 ASN A N 1
ATOM 829 C CA . ASN A 1 108 ? -5.894 -4.445 11.007 1.00 98.62 108 ASN A CA 1
ATOM 830 C C . ASN A 1 108 ? -5.310 -5.075 9.732 1.00 98.62 108 ASN A C 1
ATOM 832 O O . ASN A 1 108 ? -5.785 -6.123 9.284 1.00 98.62 108 ASN A O 1
ATOM 836 N N . ALA A 1 109 ? -4.244 -4.494 9.173 1.00 98.62 109 ALA A N 1
ATOM 837 C CA . ALA A 1 109 ? -3.572 -5.032 7.998 1.00 98.62 109 ALA A CA 1
ATOM 838 C C . ALA A 1 109 ? -2.977 -6.428 8.240 1.00 98.62 109 ALA A C 1
ATOM 840 O O . ALA A 1 109 ? -2.932 -7.205 7.284 1.00 98.62 109 ALA A O 1
ATOM 841 N N . ASN A 1 110 ? -2.591 -6.798 9.470 1.00 98.38 110 ASN A N 1
ATOM 842 C CA . ASN A 1 110 ? -2.147 -8.162 9.799 1.00 98.38 110 ASN A CA 1
ATOM 843 C C . ASN A 1 110 ? -3.252 -9.202 9.545 1.00 98.38 110 ASN A C 1
ATOM 845 O O . ASN A 1 110 ? -2.969 -10.297 9.066 1.00 98.38 110 ASN A O 1
ATOM 849 N N . THR A 1 111 ? -4.516 -8.836 9.780 1.00 98.25 111 THR A N 1
ATOM 850 C CA . THR A 1 111 ? -5.678 -9.737 9.647 1.00 98.25 111 THR A CA 1
ATOM 851 C C . THR A 1 111 ? -6.146 -9.954 8.203 1.00 98.25 111 THR A C 1
ATOM 853 O O . THR A 1 111 ? -6.952 -10.842 7.927 1.00 98.25 111 THR A O 1
ATOM 856 N N . LEU A 1 112 ? -5.646 -9.145 7.269 1.00 98.62 112 LEU A N 1
ATOM 857 C CA . LEU A 1 112 ? -6.030 -9.148 5.858 1.00 98.62 112 LEU A CA 1
ATOM 858 C C . LEU A 1 112 ? -4.937 -9.789 4.988 1.00 98.62 112 LEU A C 1
ATOM 860 O O . LEU A 1 112 ? -3.781 -9.810 5.396 1.00 98.62 112 LEU A O 1
ATOM 864 N N . PRO A 1 113 ? -5.224 -10.271 3.767 1.00 98.25 113 PRO A N 1
ATOM 865 C CA . PRO A 1 113 ? -4.235 -10.921 2.894 1.00 98.25 113 PRO A CA 1
ATOM 866 C C . PRO A 1 113 ? -3.244 -9.955 2.204 1.00 98.25 113 PRO A C 1
ATOM 868 O O . PRO A 1 113 ? -2.883 -10.147 1.047 1.00 98.25 113 PRO A O 1
ATOM 871 N N . PHE A 1 114 ? -2.792 -8.912 2.906 1.00 98.75 114 PHE A N 1
ATOM 872 C CA . PHE A 1 114 ? -1.633 -8.113 2.494 1.00 98.75 114 PHE A CA 1
ATOM 873 C C . PHE A 1 114 ? -0.328 -8.886 2.692 1.00 98.75 114 PHE A C 1
ATOM 875 O O . PHE A 1 114 ? -0.203 -9.642 3.653 1.00 98.75 114 PHE A O 1
ATOM 882 N N . ASP A 1 115 ? 0.661 -8.628 1.848 1.00 98.81 115 ASP A N 1
ATOM 883 C CA . ASP A 1 115 ? 2.002 -9.204 1.953 1.00 98.81 115 ASP A CA 1
ATOM 884 C C . ASP A 1 115 ? 2.989 -8.228 2.616 1.00 98.81 115 ASP A C 1
ATOM 886 O O . ASP A 1 115 ? 3.962 -8.648 3.237 1.00 98.81 115 ASP A O 1
ATOM 890 N N . ILE A 1 116 ? 2.736 -6.920 2.490 1.00 98.81 116 ILE A N 1
ATOM 891 C CA . ILE A 1 116 ? 3.602 -5.834 2.968 1.00 98.81 116 ILE A CA 1
ATOM 892 C C . ILE A 1 116 ? 2.739 -4.795 3.690 1.00 98.81 116 ILE A C 1
ATOM 894 O O . ILE A 1 116 ? 1.603 -4.537 3.288 1.00 98.81 116 ILE A O 1
ATOM 898 N N . VAL A 1 117 ? 3.278 -4.166 4.732 1.00 98.81 117 VAL A N 1
ATOM 899 C CA . VAL A 1 117 ? 2.657 -3.014 5.406 1.00 98.81 117 VAL A CA 1
ATOM 900 C C . VAL A 1 117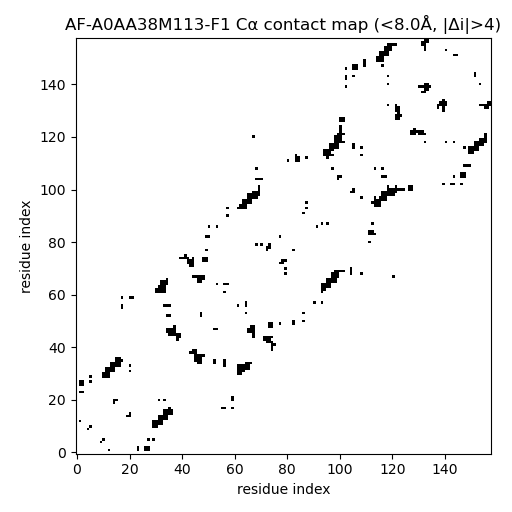 ? 3.547 -1.785 5.262 1.00 98.81 117 VAL A C 1
ATOM 902 O O . VAL A 1 117 ? 4.765 -1.891 5.127 1.00 98.81 117 VAL A O 1
ATOM 905 N N . SER A 1 118 ? 2.956 -0.597 5.273 1.00 98.69 118 SER A N 1
ATOM 906 C CA . SER A 1 118 ? 3.681 0.659 5.198 1.00 98.69 118 SER A CA 1
ATOM 907 C C . SER A 1 118 ? 3.041 1.761 6.009 1.00 98.69 118 SER A C 1
ATOM 909 O O . SER A 1 118 ? 1.831 1.803 6.180 1.00 98.69 118 SER A O 1
ATOM 911 N N . THR A 1 119 ? 3.865 2.702 6.457 1.00 98.56 119 THR A N 1
ATOM 912 C CA . THR A 1 119 ? 3.435 3.897 7.188 1.00 98.56 119 THR A CA 1
ATOM 913 C C . THR A 1 119 ? 3.170 5.107 6.285 1.00 98.56 119 THR A C 1
ATOM 915 O O . THR A 1 119 ? 3.133 6.238 6.769 1.00 98.56 119 THR A O 1
ATOM 918 N N . THR A 1 120 ? 2.978 4.871 4.980 1.00 98.44 120 THR A N 1
ATOM 919 C CA . THR A 1 120 ? 2.859 5.895 3.922 1.00 98.44 120 THR A CA 1
ATOM 920 C C . THR A 1 120 ? 1.873 7.017 4.248 1.00 98.44 120 THR A C 1
ATOM 922 O O . THR A 1 120 ? 2.117 8.162 3.872 1.00 98.44 120 THR A O 1
ATOM 925 N N . LEU A 1 121 ? 0.758 6.712 4.920 1.00 98.50 121 LEU A N 1
ATOM 926 C CA . LEU A 1 121 ? -0.308 7.678 5.191 1.00 98.50 121 LEU A CA 1
ATOM 927 C C . LEU A 1 121 ? -0.222 8.316 6.588 1.00 98.50 121 LEU A C 1
ATOM 929 O O . LEU A 1 121 ? -1.086 9.121 6.932 1.00 98.50 121 LEU A O 1
ATOM 933 N N . CYS A 1 122 ? 0.822 8.025 7.372 1.00 98.25 122 CYS A N 1
ATOM 934 C CA . CYS A 1 122 ? 1.042 8.644 8.681 1.00 98.25 122 CYS A CA 1
ATOM 935 C C . CYS A 1 122 ? 1.223 10.163 8.538 1.00 98.25 122 CYS A C 1
ATOM 937 O O . CYS A 1 122 ? 2.124 10.622 7.834 1.00 98.25 122 CYS A O 1
ATOM 939 N N . GLY A 1 123 ? 0.354 10.942 9.187 1.00 97.50 123 GLY A N 1
ATOM 940 C CA . GLY A 1 123 ? 0.324 12.402 9.074 1.00 97.50 123 GLY A CA 1
ATOM 941 C C . GLY A 1 123 ? -0.503 12.928 7.897 1.00 97.50 123 GLY A C 1
ATOM 942 O O . GLY A 1 123 ? -0.647 14.140 7.753 1.00 97.50 123 GLY A O 1
ATOM 943 N N . TYR A 1 124 ? -1.058 12.044 7.059 1.00 97.19 124 TYR A N 1
ATOM 944 C CA . TYR A 1 124 ? -1.830 12.401 5.861 1.00 97.19 124 TYR A CA 1
ATOM 945 C C . TYR A 1 124 ? -3.332 12.106 5.990 1.00 97.19 124 TYR A C 1
ATOM 947 O O . TYR A 1 124 ? -4.082 12.284 5.027 1.00 97.19 124 TYR A O 1
ATOM 955 N N . THR A 1 125 ? -3.785 11.671 7.167 1.00 97.50 125 THR A N 1
ATOM 956 C CA . THR A 1 125 ? -5.205 11.482 7.500 1.00 97.50 125 THR A CA 1
ATOM 957 C C . THR A 1 125 ? -5.581 12.294 8.737 1.00 97.50 125 THR A C 1
ATOM 959 O O . THR A 1 125 ? -4.709 12.712 9.496 1.00 97.50 125 THR A O 1
ATOM 962 N N . LYS A 1 126 ? -6.883 12.502 8.966 1.00 96.94 126 LYS A N 1
ATOM 963 C CA . LYS A 1 126 ? -7.379 13.200 10.166 1.00 96.94 126 LYS A CA 1
ATOM 964 C C . LYS A 1 126 ? -7.012 12.445 11.447 1.00 96.94 126 LYS A C 1
ATOM 966 O O . LYS A 1 126 ? -6.675 13.050 12.454 1.00 96.94 126 LYS A O 1
ATOM 971 N N . GLU A 1 127 ? -7.045 11.120 11.391 1.00 95.56 127 GLU A N 1
ATOM 972 C CA . GLU A 1 127 ? -6.776 10.210 12.507 1.00 95.56 127 GLU A CA 1
ATOM 973 C C . GLU A 1 127 ? -5.290 10.164 12.889 1.00 95.56 127 GLU A C 1
ATOM 975 O O . GLU A 1 127 ? -4.946 9.771 14.001 1.00 95.56 127 GLU A O 1
ATOM 980 N N . SER A 1 128 ? -4.410 10.571 11.974 1.00 96.62 128 SER A N 1
ATOM 981 C CA . SER A 1 128 ? -2.960 10.611 12.172 1.00 96.62 128 SER A CA 1
ATOM 982 C C . SER A 1 128 ? -2.397 12.034 12.140 1.00 96.62 128 SER A C 1
ATOM 984 O O . SER A 1 128 ? -1.182 12.209 12.051 1.00 96.62 128 SER A O 1
ATOM 986 N N . GLU A 1 129 ? -3.248 13.062 12.210 1.00 96.25 129 GLU A N 1
ATOM 987 C CA . GLU A 1 129 ? -2.818 14.457 12.140 1.00 96.25 129 GLU A CA 1
ATOM 988 C C . GLU A 1 129 ? -1.808 14.777 13.256 1.00 96.25 129 GLU A C 1
ATOM 990 O O . GLU A 1 129 ? -2.018 14.482 14.433 1.00 96.25 129 GLU A O 1
ATOM 995 N N . GLY A 1 130 ? -0.667 15.359 12.877 1.00 94.19 130 GLY A N 1
ATOM 996 C CA . GLY A 1 130 ? 0.437 15.652 13.796 1.00 94.19 130 GLY A CA 1
ATOM 997 C C . GLY A 1 130 ? 1.361 14.466 14.107 1.00 94.19 130 GLY A C 1
ATOM 998 O O . GLY A 1 130 ? 2.420 14.680 14.703 1.00 94.19 130 GLY A O 1
ATOM 999 N N . LEU A 1 131 ? 1.026 13.244 13.677 1.00 95.62 131 LEU A N 1
ATOM 1000 C CA . LEU A 1 131 ? 1.949 12.108 13.709 1.00 95.62 131 LEU A CA 1
ATOM 1001 C C . LEU A 1 131 ? 2.968 12.196 12.565 1.00 95.62 131 LEU A C 1
ATOM 1003 O O . LEU A 1 131 ? 2.763 12.868 11.555 1.00 95.62 131 LEU A O 1
ATOM 1007 N N . SER A 1 132 ? 4.109 11.533 12.747 1.00 96.12 132 SER A N 1
ATOM 1008 C CA . SER A 1 132 ? 5.187 11.488 11.759 1.00 96.12 132 SER A CA 1
ATOM 1009 C C . SER A 1 132 ? 6.097 10.294 12.010 1.00 96.12 132 SER A C 1
ATOM 1011 O O . SER A 1 132 ? 6.364 9.930 13.158 1.00 96.12 132 SER A O 1
ATOM 1013 N N . ASN A 1 133 ? 6.640 9.731 10.930 1.00 97.19 133 ASN A N 1
ATOM 1014 C CA . ASN A 1 133 ? 7.612 8.644 10.997 1.00 97.19 133 ASN A CA 1
ATOM 1015 C C . ASN A 1 133 ? 8.947 9.054 11.636 1.00 97.19 133 ASN A C 1
ATOM 1017 O O . ASN A 1 133 ? 9.642 8.189 12.163 1.00 97.19 133 ASN A O 1
ATOM 1021 N N . ILE A 1 134 ? 9.312 10.341 11.595 1.00 96.50 134 ILE A N 1
ATOM 1022 C CA . ILE A 1 134 ? 10.635 10.832 12.027 1.00 96.50 134 ILE A CA 1
ATOM 1023 C C . ILE A 1 134 ? 10.605 11.635 13.334 1.00 96.50 134 ILE A C 1
ATOM 1025 O O . ILE A 1 134 ? 11.647 11.859 13.953 1.00 96.50 134 ILE A O 1
ATOM 1029 N N . SER A 1 135 ? 9.420 12.054 13.781 1.00 94.31 135 SER A N 1
ATOM 1030 C CA . SER A 1 135 ? 9.255 12.786 15.039 1.00 94.31 135 SER A CA 1
ATOM 1031 C C . SER A 1 135 ? 9.536 11.901 16.256 1.00 94.31 135 SER A C 1
ATOM 1033 O O . SER A 1 135 ? 9.494 10.673 16.180 1.00 94.31 135 SER A O 1
ATOM 1035 N N . ASN A 1 136 ? 9.837 12.537 17.394 1.00 94.75 136 ASN A N 1
ATOM 1036 C CA . ASN A 1 136 ? 10.034 11.878 18.691 1.00 94.75 136 ASN A CA 1
ATOM 1037 C C . ASN A 1 136 ? 10.980 10.666 18.630 1.00 94.75 136 ASN A C 1
ATOM 1039 O O . ASN A 1 136 ? 10.710 9.620 19.210 1.00 94.75 136 ASN A O 1
ATOM 1043 N N . ASN A 1 137 ? 12.103 10.792 17.913 1.00 95.75 137 ASN A N 1
ATOM 1044 C CA . ASN A 1 137 ? 13.054 9.691 17.729 1.00 95.75 137 ASN A CA 1
ATOM 1045 C C . ASN A 1 137 ? 12.395 8.439 17.105 1.00 95.75 137 ASN A C 1
ATOM 1047 O O . ASN A 1 137 ? 12.602 7.312 17.571 1.00 95.75 137 ASN A O 1
ATOM 1051 N N . TYR A 1 138 ? 11.631 8.647 16.029 1.00 97.06 138 TYR A N 1
ATOM 1052 C CA . TYR A 1 138 ? 10.976 7.601 15.238 1.00 97.06 138 TYR A CA 1
ATOM 1053 C C . TYR A 1 138 ? 9.974 6.756 16.038 1.00 97.06 138 TYR A C 1
ATOM 1055 O O . TYR A 1 138 ? 9.823 5.564 15.775 1.00 97.06 138 TYR A O 1
ATOM 1063 N N . GLU A 1 139 ? 9.322 7.335 17.050 1.00 97.44 139 GLU A N 1
ATOM 1064 C CA . GLU A 1 139 ? 8.436 6.609 17.972 1.00 97.44 139 GLU A CA 1
ATOM 1065 C C . GLU A 1 139 ? 7.312 5.865 17.239 1.00 97.44 139 GLU A C 1
ATOM 1067 O O . GLU A 1 139 ? 7.127 4.662 17.446 1.00 97.44 139 GLU A O 1
ATOM 1072 N N . PHE A 1 140 ? 6.618 6.549 16.324 1.00 98.00 140 PHE A N 1
ATOM 1073 C CA . PHE A 1 140 ? 5.558 5.943 15.519 1.00 98.00 140 PHE A CA 1
ATOM 1074 C C . PHE A 1 140 ? 6.091 4.785 14.669 1.00 98.00 140 PHE A C 1
ATOM 1076 O O . PHE A 1 140 ? 5.565 3.677 14.733 1.00 98.00 140 PHE A O 1
ATOM 1083 N N . ALA A 1 141 ? 7.178 5.011 13.923 1.00 97.81 141 ALA A N 1
ATOM 1084 C CA . ALA A 1 141 ? 7.755 3.998 13.046 1.00 97.81 141 ALA A CA 1
ATOM 1085 C C . ALA A 1 141 ? 8.258 2.771 13.827 1.00 97.81 141 ALA A C 1
ATOM 1087 O O . ALA A 1 141 ? 8.020 1.640 13.414 1.00 97.81 141 ALA A O 1
ATOM 1088 N N . LYS A 1 142 ? 8.899 2.970 14.987 1.00 98.19 142 LYS A N 1
ATOM 1089 C CA . LYS A 1 142 ? 9.327 1.876 15.878 1.00 98.19 142 LYS A CA 1
ATOM 1090 C C . LYS A 1 142 ? 8.141 1.068 16.389 1.00 98.19 142 LYS A C 1
ATOM 1092 O O . LYS A 1 142 ? 8.208 -0.159 16.405 1.00 98.19 142 LYS A O 1
ATOM 1097 N N . THR A 1 143 ? 7.063 1.749 16.770 1.00 98.44 143 THR A N 1
ATOM 1098 C CA . THR A 1 143 ? 5.835 1.090 17.226 1.00 98.44 143 THR A CA 1
ATOM 1099 C C . THR A 1 143 ? 5.216 0.279 16.091 1.00 98.44 143 THR A C 1
ATOM 1101 O O . THR A 1 143 ? 4.967 -0.909 16.272 1.00 98.44 143 THR A O 1
ATOM 1104 N N . ALA A 1 144 ? 5.080 0.864 14.897 1.00 98.44 144 ALA A N 1
ATOM 1105 C CA . ALA A 1 144 ? 4.563 0.182 13.712 1.00 98.44 144 ALA A CA 1
ATOM 1106 C C . ALA A 1 144 ? 5.384 -1.074 13.366 1.00 98.44 144 ALA A C 1
ATOM 1108 O O . ALA A 1 144 ? 4.815 -2.139 13.142 1.00 98.44 144 ALA A O 1
ATOM 1109 N N . VAL A 1 145 ? 6.721 -0.986 13.402 1.00 98.31 145 VAL A N 1
ATOM 1110 C CA . VAL A 1 145 ? 7.611 -2.147 13.211 1.00 98.31 145 VAL A CA 1
ATOM 1111 C C . VAL A 1 145 ? 7.370 -3.226 14.269 1.00 98.31 145 VAL A C 1
ATOM 1113 O O . VAL A 1 145 ? 7.422 -4.405 13.942 1.00 98.31 145 VAL A O 1
ATOM 1116 N N . SER A 1 146 ? 7.108 -2.848 15.524 1.00 98.44 146 SER A N 1
ATOM 1117 C CA . SER A 1 146 ? 6.902 -3.813 16.610 1.00 98.44 146 SER A CA 1
ATOM 1118 C C . SER A 1 146 ? 5.564 -4.555 16.552 1.00 98.44 146 SER A C 1
ATOM 1120 O O . SER A 1 146 ? 5.495 -5.681 17.038 1.00 98.44 146 SER A O 1
ATOM 1122 N N . VAL A 1 147 ? 4.523 -3.946 15.968 1.00 98.56 147 VAL A N 1
ATOM 1123 C CA . VAL A 1 147 ? 3.177 -4.545 15.874 1.00 98.56 147 VAL A CA 1
ATOM 1124 C C . VAL A 1 147 ? 2.901 -5.226 14.529 1.00 98.56 147 VAL A C 1
ATOM 1126 O O . VAL A 1 147 ? 1.969 -6.019 14.416 1.00 98.56 147 VAL A O 1
ATOM 1129 N N . SER A 1 148 ? 3.680 -4.922 13.489 1.00 98.38 148 SER A N 1
ATOM 1130 C CA . SER A 1 148 ? 3.509 -5.534 12.170 1.00 98.38 148 SER A CA 1
ATOM 1131 C C . SER A 1 148 ? 3.970 -6.992 12.189 1.00 98.38 148 SER A C 1
ATOM 1133 O O . SER A 1 148 ? 5.128 -7.282 12.481 1.00 98.38 148 SER A O 1
ATOM 1135 N N . GLU A 1 149 ? 3.091 -7.913 11.795 1.00 98.38 149 GLU A N 1
ATOM 1136 C CA . GLU A 1 149 ? 3.436 -9.331 11.590 1.00 98.38 149 GLU A CA 1
ATOM 1137 C C . GLU A 1 149 ? 4.018 -9.585 10.187 1.00 98.38 149 GLU A C 1
ATOM 1139 O O . GLU A 1 149 ? 4.436 -10.693 9.850 1.00 98.38 149 GLU A O 1
ATOM 1144 N N . LYS A 1 150 ? 4.051 -8.537 9.359 1.00 97.88 150 LYS A N 1
ATOM 1145 C CA . LYS A 1 150 ? 4.494 -8.546 7.962 1.00 97.88 150 LYS A CA 1
ATOM 1146 C C . LYS A 1 150 ? 5.729 -7.670 7.780 1.00 97.88 150 LYS A C 1
ATOM 1148 O O . LYS A 1 150 ? 5.961 -6.770 8.595 1.00 97.88 150 LYS A O 1
ATOM 1153 N N . PRO A 1 151 ? 6.503 -7.860 6.695 1.00 98.38 151 PRO A N 1
ATOM 1154 C CA . PRO A 1 151 ? 7.519 -6.896 6.299 1.00 98.38 151 PRO A CA 1
ATOM 1155 C C . PRO A 1 151 ? 6.930 -5.482 6.236 1.00 98.38 151 PRO A C 1
ATOM 1157 O O . PRO A 1 151 ? 5.937 -5.248 5.542 1.00 98.38 151 PRO A O 1
ATOM 1160 N N . LEU A 1 152 ? 7.543 -4.552 6.970 1.00 98.31 152 LEU A N 1
ATOM 1161 C CA . LEU A 1 152 ? 7.098 -3.165 7.043 1.00 98.31 152 LEU A CA 1
ATOM 1162 C C . LEU A 1 152 ? 8.074 -2.231 6.326 1.00 98.31 152 LEU A C 1
ATOM 1164 O O . LEU A 1 152 ? 9.281 -2.266 6.568 1.00 98.31 152 LEU A O 1
ATOM 1168 N N . VAL A 1 153 ? 7.531 -1.355 5.482 1.00 98.38 153 VAL A N 1
ATOM 1169 C CA . VAL A 1 153 ? 8.258 -0.279 4.801 1.00 98.38 153 VAL A CA 1
ATOM 1170 C C . VAL A 1 153 ? 7.901 1.059 5.442 1.00 98.38 153 VAL A C 1
ATOM 1172 O O . VAL A 1 153 ? 6.764 1.525 5.342 1.00 98.38 153 VAL A O 1
ATOM 1175 N N . ILE A 1 154 ? 8.886 1.703 6.068 1.00 97.88 154 ILE A N 1
ATOM 1176 C CA . ILE A 1 154 ? 8.736 3.074 6.565 1.00 97.88 154 ILE A CA 1
ATOM 1177 C C . ILE A 1 154 ? 8.750 4.016 5.358 1.00 97.88 154 ILE A C 1
ATOM 1179 O O . ILE A 1 154 ? 9.756 4.113 4.657 1.00 97.88 154 ILE A O 1
ATOM 1183 N N . GLU A 1 155 ? 7.639 4.704 5.117 1.00 97.81 155 GLU A N 1
ATOM 1184 C CA . GLU A 1 155 ? 7.472 5.633 3.997 1.00 97.81 155 GLU A CA 1
ATOM 1185 C C . GLU A 1 155 ? 6.656 6.849 4.445 1.00 97.81 155 GLU A C 1
ATOM 1187 O O . GLU A 1 155 ? 5.738 6.716 5.246 1.00 97.81 155 GLU A O 1
ATOM 1192 N N . GLY A 1 156 ? 6.992 8.032 3.920 1.00 92.31 156 GLY A N 1
ATOM 1193 C CA . GLY A 1 156 ? 6.368 9.307 4.284 1.00 92.31 156 GLY A CA 1
ATOM 1194 C C . GLY A 1 156 ? 7.198 10.084 5.309 1.00 92.31 156 GLY A C 1
ATOM 1195 O O . GLY A 1 156 ? 7.503 9.586 6.390 1.00 92.31 156 GLY A O 1
ATOM 1196 N N . GLY A 1 157 ? 7.579 11.316 4.964 1.00 87.31 157 GLY A N 1
ATOM 1197 C CA . GLY A 1 157 ? 8.335 12.207 5.854 1.00 87.31 157 GLY A CA 1
ATOM 1198 C C . GLY A 1 157 ? 9.804 11.833 6.106 1.00 87.31 157 GLY A C 1
ATOM 1199 O O . GLY A 1 157 ? 10.358 12.331 7.081 1.00 87.31 157 GLY A O 1
ATOM 1200 N N . VAL A 1 158 ? 10.417 10.983 5.268 1.00 83.00 158 VAL A N 1
ATOM 1201 C CA . VAL A 1 158 ? 11.841 10.576 5.329 1.00 83.00 158 VAL A CA 1
ATOM 1202 C C . VAL A 1 158 ? 12.668 11.283 4.262 1.00 83.00 158 VAL A C 1
ATOM 1204 O O . VAL A 1 158 ? 12.167 11.387 3.119 1.00 83.00 158 VAL A O 1
#

pLDDT: mean 97.69, std 1.89, range [83.0, 98.88]

InterPro domains:
  IPR007260 Putative N-acetylmannosamine-6-phosphate epimerase [PF04131] (1-156)
  IPR007260 Putative N-acetylmannosamine-6-phosphate epimerase [PTHR36204] (1-157)
  IPR011060 Ribulose-phosphate binding barrel [SSF51366] (1-158)
  IPR013785 Aldolase-type TIM barrel [G3DSA:3.20.20.70] (1-158)

Organism: NCBI:txid2755281

Sequence (158 aa):
MAYACVVGGAKILRMSQKDHIKKAKEYVDVPIIGLIKQPYDDSEIFITPTMKEIDDLAEVGVDAIALDATLRKRPNGIELGKLINDAKSKYPDILFMADCATIEEVENANTLPFDIVSTTLCGYTKESEGLSNISNNYEFAKTAVSVSEKPLVIEGGV

Foldseek 3Di:
DLLVVVVVPDQEEEDEDLVVLLVSVVRDDHAYAYWYQDDDPVFPFGTNQAVVRLVSVVVSPGQEYEGEQEPTQGPPRDDPQVRQVVSCVVCVRHAYEYAYQALVSLLVVQVHPHQEYENACQCVDPVRPPGDCPPPNRVRVVSSVVNHPHHYDYHDPD

Radius of gyration: 15.24 Å; Cα contacts (8 Å, |Δi|>4):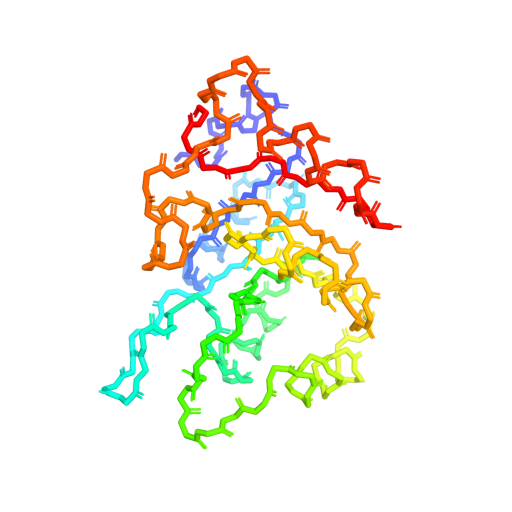 302; chains: 1; bounding box: 41×30×40 Å

Mean predicted aligned error: 2.26 Å

=== Feature glossary ===
Key to the feature types in this record:

— What the protein is —

Primary structure: the covalent order of the twenty standard amino acids along the backbone. Two proteins with the same sequence will (almost always) fold to the same structure; two with 30% identity often share a fold but not the details.

Database cross-references. InterPro integrates a dozen domain/family signature databases into unified entries with residue-range hits. GO terms attach function/process/location labels with evidence codes. CATH codes position the fold in a four-level structural taxonomy. Organism is the NCBI-taxonomy species name.

— Where its atoms are —

The mmCIF block holds the 3D Cartesian coordinates of each backbone atom (N, Cα, C, O) in ångströms. mmCIF is the PDB's canonical archive format — a tagged-loop text representation of the atomic model.

Six rendered views show the 3D structure from the faces of a cube — i.e. along ±x, ±y, ±z. Rendering representation is drawn randomly per protein from cartoon (secondary-structure ribbons), sticks (backbone bonds), or molecular surface; coloring is either N→C rainbow (blue at the N-terminus through red at the C-terminus) or one color per chain.

— Local backbone conformation —

DSSP 8-state secondary structure assigns each residue one of H (α-helix), G (3₁₀-helix), I (π-helix), E (extended β-strand), B (isolated β-bridge), T (hydrogen-bonded turn), S (bend), or '-' (coil). The assignment is computed from backbone hydrogen-bond geometry via the Kabsch–Sander algorithm.

P-SEA three-state annotation labels each residue as helix, strand, or coil based purely on the geometry of the Cα trace. It serves as a fallback when the full backbone (and thus DSSP) is unavailable.

The φ/ψ torsion pair specifies the backbone conformation at each residue. φ rotates about the N–Cα bond, ψ about the Cα–C bond. Steric clashes forbid most of the (φ, ψ) plane — the allowed regions (α-helix basin, β-sheet basin, left-handed helix) are the Ramachandran-allowed regions.

— Global shape and packing —

The geometric summary reports three shape descriptors. Rg (radius of gyration) measures how spread out the Cα atoms are about their centre of mass; compact globular proteins have small Rg, elongated or unfolded ones large. Cα contacts (<8 Å, |i−j|>4) count long-range residue pairs in spatial proximity — high for tightly packed folds, near zero for rods or random coil. The bounding-box extents give the protein's footprint along x, y, z in Å.

Accessible surface area quantifies burial. A residue with SASA near zero is packed into the hydrophobic core; one with SASA >100 Å² sits on the surface. Computed here via the Shrake–Rupley numerical algorithm with a 1.4 Å probe.

Plot images: a contact map (which residues are close in 3D, as an N×N binary image), a Ramachandran scatter (backbone torsion angles, revealing secondary-structure composition at a glance), and — for AlphaFold structures — a PAE heatmap (pairwise prediction confidence).

— Structural neighborhood —

The Foldseek 3Di string encodes local tertiary geometry as a 20-letter alphabet — one character per residue — derived from the relative positions of nearby Cα atoms. Unlike the amino-acid sequence, 3Di is a direct function of the 3D structure, so two proteins with the same fold have similar 3Di strings even at low sequence identity.

Nearest PDB neighbors are the top structural matches found by Foldseek when searching this structure against the entire Protein Data Bank. Each hit reports a TM-score (0 to 1; >0.5 almost always implies the same fold) and an E-value. These are *structural* homologs — they may share no detectable sequence similarity.

— Confidence and disorder —

For AlphaFold models, the B-factor field carries pLDDT — the model's own estimate of local accuracy on a 0–100 scale. Regions with pLDDT<50 should be treated as essentially unmodeled; they often correspond to intrinsically disordered segments.

B-factor (Debye–Waller factor) reflects atomic displacement in the crystal lattice. It is an experimental observable (units Å²), not a prediction; low values mean the atom is pinned down, high values mean it moves or is heterogeneous across the crystal.

Predicted aligned error is AlphaFold's pairwise confidence. Unlike pLDDT (per-residue), PAE is per-residue-pair and captures whether two parts of the structure are correctly placed relative to each other. Units are ångströms of expected positional error.